Protein AF-A0A7C5SP80-F1 (afdb_monomer_lite)

InterPro domains:
  IPR005238 ComB-like [PF04029] (7-65)
  IPR036702 ComB-like superfamily [G3DSA:3.90.1560.10] (2-76)
  IPR036702 ComB-like superfamily [SSF142823] (5-65)

Foldseek 3Di:
DPDDPPPDDDDPVRVVVVVVCVVCVQCVVPQCVDPVLVVCVVVVNNVVSVVVRDDPPDQWDWDFDDDDPPDTDTDTDGDPDD

Radius of gyration: 16.48 Å; chains: 1; bounding box: 38×40×36 Å

Structure (mmCIF, N/CA/C/O backbone):
data_AF-A0A7C5SP80-F1
#
_entry.id   AF-A0A7C5SP80-F1
#
loop_
_atom_site.group_PDB
_atom_site.id
_atom_site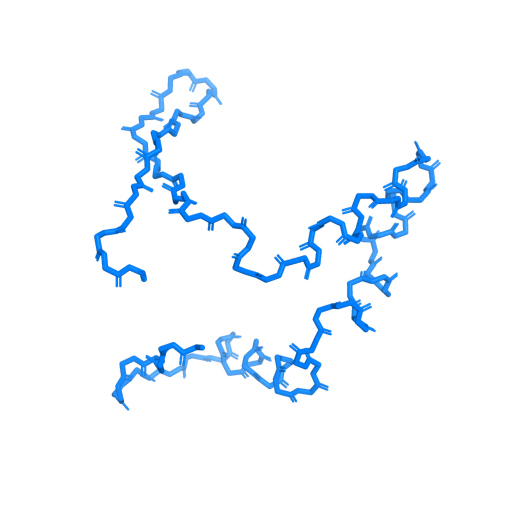.type_symbol
_atom_site.label_atom_id
_atom_site.label_alt_id
_atom_site.label_comp_id
_atom_site.label_asym_id
_atom_site.label_entity_id
_atom_site.label_seq_id
_atom_site.pdbx_PDB_ins_code
_atom_site.Cartn_x
_atom_site.Cartn_y
_atom_site.Cartn_z
_atom_site.occupancy
_atom_site.B_iso_or_equiv
_atom_site.auth_seq_id
_atom_site.auth_comp_id
_atom_site.auth_asym_id
_atom_site.auth_atom_id
_atom_site.pdbx_PDB_model_num
ATOM 1 N N . PHE A 1 1 ? 7.009 -6.119 -13.179 1.00 46.06 1 PHE A N 1
ATOM 2 C CA . PHE A 1 1 ? 8.138 -5.388 -12.572 1.00 46.06 1 PHE A CA 1
ATOM 3 C C . PHE A 1 1 ? 9.174 -5.065 -13.634 1.00 46.06 1 PHE A C 1
ATOM 5 O O . PHE A 1 1 ? 9.903 -5.955 -14.059 1.00 46.06 1 PHE A O 1
ATOM 12 N N . ARG A 1 2 ? 9.220 -3.806 -14.096 1.00 45.50 2 ARG A N 1
ATOM 13 C CA . ARG A 1 2 ? 10.427 -3.280 -14.748 1.00 45.50 2 ARG A CA 1
ATOM 14 C C . ARG A 1 2 ? 11.527 -3.427 -13.702 1.00 45.50 2 ARG A C 1
ATOM 16 O O . ARG A 1 2 ? 11.320 -2.989 -12.570 1.00 45.50 2 ARG A O 1
ATOM 23 N N . GLY A 1 3 ? 12.584 -4.163 -14.033 1.00 45.31 3 GLY A N 1
ATOM 24 C CA . GLY A 1 3 ? 13.691 -4.372 -13.111 1.00 45.31 3 GLY A CA 1
ATOM 25 C C . GLY A 1 3 ? 14.129 -3.025 -12.554 1.00 45.31 3 GLY A C 1
ATOM 26 O O . GLY A 1 3 ? 14.119 -2.029 -13.279 1.00 45.31 3 GLY A O 1
ATOM 27 N N . LEU A 1 4 ? 14.485 -3.001 -11.269 1.00 54.16 4 LEU A N 1
ATOM 28 C CA . LEU A 1 4 ? 15.404 -1.986 -10.763 1.00 54.16 4 LEU A CA 1
ATOM 29 C C . LEU A 1 4 ? 16.488 -1.793 -11.833 1.00 54.16 4 LEU A C 1
ATOM 31 O O . LEU A 1 4 ? 16.895 -2.797 -12.426 1.00 54.16 4 LEU A O 1
ATOM 35 N N . GLU A 1 5 ? 16.881 -0.546 -12.118 1.00 59.00 5 GLU A N 1
ATOM 36 C CA . GLU A 1 5 ? 17.980 -0.258 -13.052 1.00 59.00 5 GLU A CA 1
ATOM 37 C C . GLU A 1 5 ? 19.067 -1.333 -12.880 1.00 59.00 5 GLU A C 1
ATOM 39 O O . GLU A 1 5 ? 19.366 -1.656 -11.728 1.00 59.00 5 GLU A O 1
ATOM 44 N N . PRO A 1 6 ? 19.599 -1.950 -13.951 1.00 58.88 6 PRO A N 1
ATOM 45 C CA . PRO A 1 6 ? 20.470 -3.130 -13.851 1.00 58.88 6 PRO A CA 1
ATOM 46 C C . PRO A 1 6 ? 21.612 -2.993 -12.827 1.00 58.88 6 PRO A C 1
ATOM 48 O O . PRO A 1 6 ? 22.056 -3.986 -12.257 1.00 58.88 6 PRO A O 1
ATOM 51 N N . ASP A 1 7 ? 22.014 -1.750 -12.546 1.00 70.44 7 ASP A N 1
ATOM 52 C CA . ASP A 1 7 ? 23.091 -1.368 -11.634 1.00 70.44 7 ASP A CA 1
ATOM 53 C C . ASP A 1 7 ? 22.612 -0.798 -10.281 1.00 70.44 7 ASP A C 1
ATOM 55 O O . ASP A 1 7 ? 23.398 -0.236 -9.513 1.00 70.44 7 ASP A O 1
ATOM 59 N N . ALA A 1 8 ? 21.322 -0.902 -9.957 1.00 79.12 8 ALA A N 1
ATOM 60 C CA . ALA A 1 8 ? 20.760 -0.387 -8.716 1.00 79.12 8 ALA A CA 1
ATOM 61 C C . ALA A 1 8 ? 21.335 -1.150 -7.517 1.00 79.12 8 ALA A C 1
ATOM 63 O O . ALA A 1 8 ? 20.945 -2.278 -7.199 1.00 79.12 8 ALA A O 1
ATOM 64 N N . ARG A 1 9 ? 22.268 -0.512 -6.807 1.00 88.56 9 ARG A N 1
ATOM 65 C CA . ARG A 1 9 ? 22.830 -1.076 -5.584 1.00 88.56 9 ARG A CA 1
ATOM 66 C C . ARG A 1 9 ? 21.803 -0.989 -4.462 1.00 88.56 9 ARG A C 1
ATOM 68 O O . ARG A 1 9 ? 21.565 0.084 -3.916 1.00 88.56 9 ARG A O 1
ATOM 75 N N . LEU A 1 10 ? 21.244 -2.137 -4.096 1.00 90.94 10 LEU A N 1
ATOM 76 C CA . LEU A 1 10 ? 20.312 -2.233 -2.980 1.00 90.94 10 LEU A CA 1
ATOM 77 C C . LEU A 1 10 ? 21.034 -2.059 -1.643 1.00 90.94 10 LEU A C 1
ATOM 79 O O . LEU A 1 10 ? 22.015 -2.764 -1.361 1.00 90.94 10 LEU A O 1
ATOM 83 N N . ASP A 1 11 ? 20.521 -1.138 -0.833 1.00 95.00 11 ASP A N 1
ATOM 84 C CA . ASP A 1 11 ? 20.813 -1.064 0.595 1.00 95.00 11 ASP A CA 1
ATOM 85 C C . ASP A 1 11 ? 20.103 -2.196 1.361 1.00 95.00 11 ASP A C 1
ATOM 87 O O . ASP A 1 11 ? 19.355 -2.994 0.787 1.00 95.00 11 ASP A O 1
ATOM 91 N N . ASP A 1 12 ? 20.371 -2.306 2.660 1.00 96.75 12 ASP A N 1
ATOM 92 C CA . ASP A 1 12 ? 19.853 -3.401 3.485 1.00 96.75 12 ASP A CA 1
ATOM 93 C C . ASP A 1 12 ? 18.320 -3.408 3.544 1.00 96.75 12 ASP A C 1
ATOM 95 O O . ASP A 1 12 ? 17.696 -4.470 3.462 1.00 96.75 12 ASP A O 1
ATOM 99 N N . GLY A 1 13 ? 17.706 -2.223 3.622 1.00 96.06 13 GLY A N 1
ATOM 100 C CA . GLY A 1 13 ? 16.252 -2.076 3.635 1.00 96.06 13 GLY A CA 1
ATOM 101 C C . GLY A 1 13 ? 15.625 -2.558 2.329 1.00 96.06 13 GLY A C 1
ATOM 102 O O . GLY A 1 13 ? 14.665 -3.332 2.344 1.00 96.06 13 GLY A O 1
ATOM 103 N N . ALA A 1 14 ? 16.206 -2.175 1.194 1.00 95.44 14 ALA A N 1
ATOM 104 C CA . ALA A 1 14 ? 15.746 -2.598 -0.119 1.00 95.44 14 ALA A CA 1
ATOM 105 C C . ALA A 1 14 ? 15.977 -4.099 -0.366 1.00 95.44 14 ALA A C 1
ATOM 107 O O . ALA A 1 14 ? 15.127 -4.754 -0.971 1.00 95.44 14 ALA A O 1
ATOM 108 N N . ARG A 1 15 ? 17.076 -4.676 0.142 1.00 94.88 15 ARG A N 1
ATOM 109 C CA . ARG A 1 15 ? 17.327 -6.131 0.088 1.00 94.88 15 ARG A CA 1
ATOM 110 C C . ARG A 1 15 ? 16.279 -6.912 0.867 1.00 94.88 15 ARG A C 1
ATOM 112 O O . ARG A 1 15 ? 15.755 -7.898 0.354 1.00 94.88 15 ARG A O 1
ATOM 119 N N . LEU A 1 16 ? 15.954 -6.466 2.080 1.00 97.19 16 LEU A N 1
ATOM 120 C CA . LEU A 1 16 ? 14.927 -7.104 2.898 1.00 97.19 16 LEU A CA 1
ATOM 121 C C . LEU A 1 16 ? 13.548 -7.005 2.234 1.00 97.19 16 LEU A C 1
ATOM 123 O O . LEU A 1 16 ? 12.836 -8.005 2.153 1.00 97.19 16 LEU A O 1
ATOM 127 N N . ALA A 1 17 ? 13.192 -5.830 1.707 1.00 95.25 17 ALA A N 1
ATOM 128 C CA . ALA A 1 17 ? 11.936 -5.630 0.987 1.00 95.25 17 ALA A CA 1
ATOM 129 C C . ALA A 1 17 ? 11.839 -6.527 -0.259 1.00 95.25 17 ALA A C 1
ATOM 131 O O . ALA A 1 17 ? 10.798 -7.138 -0.503 1.00 95.25 17 ALA A O 1
ATOM 132 N N . GLN A 1 18 ? 12.933 -6.664 -1.017 1.00 93.88 18 GLN A N 1
ATOM 133 C CA . GLN A 1 18 ? 12.996 -7.570 -2.163 1.00 93.88 18 GLN A CA 1
ATOM 134 C C . GLN A 1 18 ? 12.842 -9.034 -1.736 1.00 93.88 18 GLN A C 1
ATOM 136 O O . GLN A 1 18 ? 12.069 -9.761 -2.355 1.00 93.88 18 GLN A O 1
ATOM 141 N N . ALA A 1 19 ? 13.534 -9.471 -0.681 1.00 95.19 19 ALA A N 1
ATOM 142 C CA . ALA A 1 19 ? 13.407 -10.834 -0.168 1.00 95.19 19 ALA A CA 1
ATOM 143 C C . ALA A 1 19 ? 11.968 -11.144 0.278 1.00 95.19 19 ALA A C 1
ATOM 145 O O . ALA A 1 19 ? 11.449 -12.217 -0.028 1.00 95.19 19 ALA A O 1
ATOM 146 N N . LEU A 1 20 ? 11.299 -10.188 0.934 1.00 95.44 20 LEU A N 1
ATOM 147 C CA . LEU A 1 20 ? 9.897 -10.317 1.329 1.00 95.44 20 LEU A CA 1
ATOM 148 C C . LEU A 1 20 ? 8.972 -10.443 0.111 1.00 95.44 20 LEU A C 1
ATOM 150 O O . LEU A 1 20 ? 8.122 -11.329 0.085 1.00 95.44 20 LEU A O 1
ATOM 154 N N . PHE A 1 21 ? 9.165 -9.606 -0.912 1.00 94.31 21 PHE A N 1
ATOM 155 C CA . PHE A 1 21 ? 8.396 -9.682 -2.156 1.00 94.31 21 PHE A CA 1
ATOM 156 C C . PHE A 1 21 ? 8.597 -11.020 -2.882 1.00 94.31 21 PHE A C 1
ATOM 158 O O . PHE A 1 21 ? 7.632 -11.625 -3.338 1.00 94.31 21 PHE A O 1
ATOM 165 N N . LEU A 1 22 ? 9.836 -11.516 -2.962 1.00 94.25 22 LEU A N 1
ATOM 166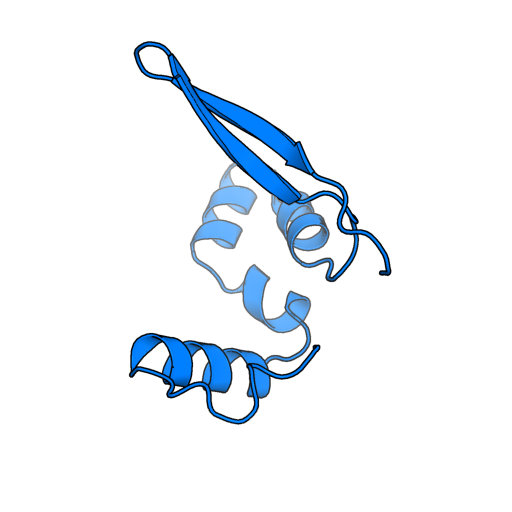 C CA . LEU A 1 22 ? 10.130 -12.804 -3.597 1.00 94.25 22 LEU A CA 1
ATOM 167 C C . LEU A 1 22 ? 9.511 -13.987 -2.837 1.00 94.25 22 LEU A C 1
ATOM 169 O O . LEU A 1 22 ? 9.123 -14.969 -3.466 1.00 94.25 22 LEU A O 1
ATOM 173 N N . ALA A 1 23 ? 9.401 -13.897 -1.509 1.00 96.06 23 ALA A N 1
ATOM 174 C CA . ALA A 1 23 ? 8.734 -14.906 -0.687 1.00 96.06 23 ALA A CA 1
ATOM 175 C C . ALA A 1 23 ? 7.197 -14.856 -0.802 1.00 96.06 23 ALA A C 1
ATOM 177 O O . ALA A 1 23 ? 6.548 -15.893 -0.674 1.00 96.06 23 ALA A O 1
ATOM 178 N N . TYR A 1 24 ? 6.624 -13.676 -1.061 1.00 95.69 24 TYR A N 1
ATOM 179 C CA . TYR A 1 24 ? 5.177 -13.447 -1.152 1.00 95.69 24 TYR A CA 1
ATOM 180 C C . TYR A 1 24 ? 4.825 -12.595 -2.385 1.00 95.69 24 TYR A C 1
ATOM 182 O O . TYR A 1 24 ? 4.485 -11.416 -2.249 1.00 95.69 24 TYR A O 1
ATOM 190 N N . PRO A 1 25 ? 4.903 -13.167 -3.602 1.00 91.75 25 PRO A N 1
ATOM 191 C CA . PRO A 1 25 ? 4.692 -12.412 -4.837 1.00 91.75 25 PRO A CA 1
ATOM 192 C C . PRO A 1 25 ? 3.241 -11.946 -5.030 1.00 91.75 25 PRO A C 1
ATOM 194 O O . PRO A 1 25 ? 3.017 -10.956 -5.724 1.00 91.75 25 PRO A O 1
ATOM 197 N N . ASP A 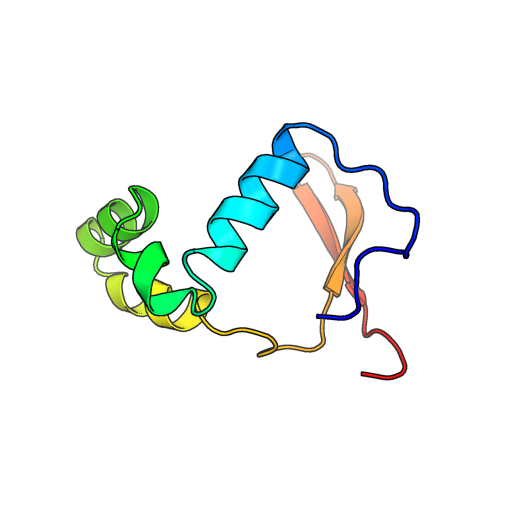1 26 ? 2.262 -12.628 -4.421 1.00 94.38 26 ASP A N 1
ATOM 198 C CA . ASP A 1 26 ? 0.881 -12.143 -4.315 1.00 94.38 26 ASP A CA 1
ATOM 199 C C . ASP A 1 26 ? 0.677 -11.446 -2.957 1.00 94.38 26 ASP A C 1
ATOM 201 O O . ASP A 1 26 ? 0.686 -12.115 -1.918 1.00 94.38 26 ASP A O 1
ATOM 205 N N . PRO A 1 27 ? 0.442 -10.119 -2.919 1.00 94.19 27 PRO A N 1
ATOM 206 C CA . PRO A 1 27 ? 0.223 -9.397 -1.668 1.00 94.19 27 PRO A CA 1
ATOM 207 C C . PRO A 1 27 ? -0.955 -9.933 -0.848 1.00 94.19 27 PRO A C 1
ATOM 209 O O . PRO A 1 27 ? -0.951 -9.797 0.379 1.00 94.19 27 PRO A O 1
ATOM 212 N N . ARG A 1 28 ? -1.943 -10.577 -1.487 1.00 95.25 28 ARG A N 1
ATOM 213 C CA . ARG A 1 28 ? -3.119 -11.134 -0.798 1.00 95.25 28 ARG A CA 1
ATOM 214 C C . ARG A 1 28 ? -2.762 -12.215 0.215 1.00 95.25 28 ARG A C 1
ATOM 216 O O . ARG A 1 28 ? -3.478 -12.372 1.196 1.00 95.25 28 ARG A O 1
ATOM 223 N N . SER A 1 29 ? -1.649 -12.929 0.031 1.00 93.00 29 SER A N 1
ATOM 224 C CA . SER A 1 29 ? -1.225 -13.950 0.996 1.00 93.00 29 SER A CA 1
ATOM 225 C C . SER A 1 29 ? -0.571 -13.373 2.255 1.00 93.00 29 SER A C 1
ATOM 227 O O . SER A 1 29 ? -0.453 -14.085 3.247 1.00 93.00 29 SER A O 1
ATOM 229 N N . LEU A 1 30 ? -0.123 -12.112 2.218 1.00 95.94 30 LEU A N 1
ATOM 230 C CA . LEU A 1 30 ? 0.676 -11.503 3.288 1.00 95.94 30 LEU A CA 1
ATOM 231 C C . LEU A 1 30 ? -0.033 -10.333 3.979 1.00 95.94 30 LEU A C 1
AT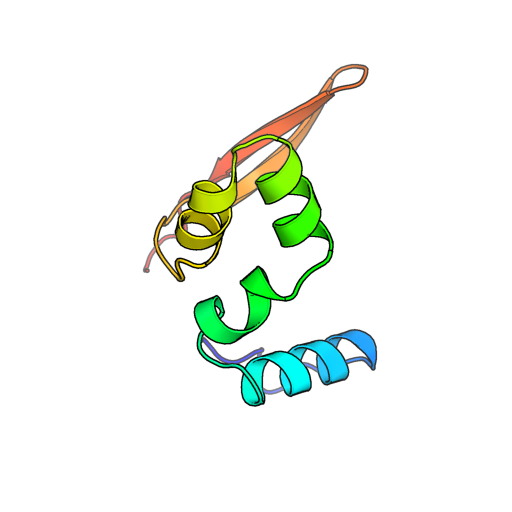OM 233 O O . LEU A 1 30 ? 0.021 -10.217 5.200 1.00 95.94 30 LEU A O 1
ATOM 237 N N . LEU A 1 31 ? -0.710 -9.453 3.236 1.00 97.00 31 LEU A N 1
ATOM 238 C CA . LEU A 1 31 ? -1.343 -8.266 3.823 1.00 97.00 31 LEU A CA 1
ATOM 239 C C . LEU A 1 31 ? -2.344 -8.582 4.955 1.00 97.00 31 LEU A C 1
ATOM 241 O O . LEU A 1 31 ? -2.310 -7.857 5.958 1.00 97.00 31 LEU A O 1
ATOM 245 N N . PRO A 1 32 ? -3.165 -9.654 4.886 1.00 97.44 32 PRO A N 1
ATOM 246 C CA . PRO A 1 32 ? -4.080 -10.011 5.971 1.00 97.44 32 PRO A CA 1
ATOM 247 C C . PRO A 1 32 ? -3.399 -10.363 7.300 1.00 97.44 32 PRO A C 1
ATOM 249 O O . PRO A 1 32 ? -4.029 -10.236 8.347 1.00 97.44 32 PRO A O 1
ATOM 252 N N . SER A 1 33 ? -2.123 -10.773 7.297 1.00 96.44 33 SER A N 1
ATOM 253 C CA . SER A 1 33 ? -1.390 -11.098 8.529 1.00 96.44 33 SER A CA 1
ATOM 254 C C . SER A 1 33 ? -0.766 -9.872 9.210 1.00 96.44 33 SER A C 1
ATOM 256 O O . SER A 1 33 ? -0.069 -10.011 10.215 1.00 96.44 33 SER A O 1
ATOM 258 N N . SER A 1 34 ? -0.956 -8.670 8.659 1.00 97.94 34 SER A N 1
ATOM 259 C CA . SER A 1 34 ? -0.380 -7.439 9.204 1.00 97.94 34 SER A CA 1
ATOM 260 C C . SER A 1 34 ? -1.174 -6.887 10.393 1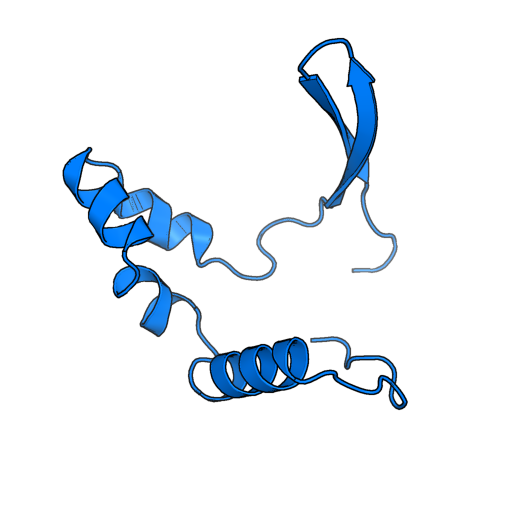.00 97.94 34 SER A C 1
ATOM 262 O O . SER A 1 34 ? -2.395 -7.025 10.482 1.00 97.94 34 SER A O 1
ATOM 264 N N . ALA A 1 35 ? -0.492 -6.158 11.282 1.00 98.50 35 ALA A N 1
ATOM 265 C CA . ALA A 1 35 ? -1.158 -5.426 12.361 1.00 98.50 35 ALA A CA 1
ATOM 266 C C . ALA A 1 35 ? -2.165 -4.384 11.829 1.00 98.50 35 ALA A C 1
ATOM 268 O O . ALA A 1 35 ? -3.193 -4.143 12.456 1.00 98.50 35 ALA A O 1
ATOM 269 N N . ALA A 1 36 ? -1.903 -3.801 10.652 1.00 98.38 36 ALA A N 1
ATOM 270 C CA . ALA A 1 36 ? -2.816 -2.865 10.000 1.00 98.38 36 ALA A CA 1
ATOM 271 C C . ALA A 1 36 ? -4.121 -3.546 9.554 1.00 98.38 36 ALA A C 1
ATOM 273 O O . ALA A 1 36 ? -5.198 -3.006 9.793 1.00 98.38 36 ALA A O 1
ATOM 274 N N . ALA A 1 37 ? -4.045 -4.751 8.975 1.00 98.44 37 ALA A N 1
ATOM 275 C CA . ALA A 1 37 ? -5.232 -5.531 8.624 1.00 98.44 37 ALA A CA 1
ATOM 276 C C . ALA A 1 37 ? -6.059 -5.896 9.866 1.00 98.44 37 ALA A C 1
ATOM 278 O O . ALA A 1 37 ? -7.283 -5.755 9.854 1.00 98.44 37 ALA A O 1
ATOM 279 N N . ALA A 1 38 ? -5.398 -6.277 10.965 1.00 98.50 38 ALA A N 1
ATOM 280 C CA . ALA A 1 38 ? -6.072 -6.524 12.239 1.00 98.50 38 ALA A CA 1
ATOM 281 C C . ALA A 1 38 ? -6.791 -5.268 12.766 1.00 98.50 38 ALA A C 1
ATOM 283 O O . ALA A 1 38 ? -7.936 -5.356 13.206 1.00 98.50 38 ALA A O 1
ATOM 284 N N . ALA A 1 39 ? -6.158 -4.094 12.678 1.00 98.62 39 ALA A N 1
ATOM 285 C CA . ALA A 1 39 ? -6.769 -2.829 13.084 1.00 98.62 39 ALA A CA 1
ATOM 286 C C . ALA A 1 39 ? -7.981 -2.452 12.212 1.00 98.62 39 ALA A C 1
ATOM 288 O O . ALA A 1 39 ? -9.017 -2.061 12.746 1.00 98.62 39 ALA A O 1
ATOM 289 N N . LEU A 1 40 ? -7.895 -2.624 10.886 1.00 98.69 40 LEU A N 1
ATOM 290 C CA . LEU A 1 40 ? -9.023 -2.395 9.973 1.00 98.69 40 LEU A CA 1
ATOM 291 C C . LEU A 1 40 ? -10.198 -3.330 10.282 1.00 98.69 40 LEU A C 1
ATOM 293 O O . LEU A 1 40 ? -11.350 -2.895 10.307 1.00 98.69 40 LEU A O 1
ATOM 297 N N . ALA A 1 41 ? -9.920 -4.601 10.576 1.00 98.31 41 ALA A N 1
ATOM 298 C CA . ALA A 1 41 ? -10.953 -5.566 10.936 1.00 98.31 41 ALA A CA 1
ATOM 299 C C . ALA A 1 41 ? -11.710 -5.166 12.214 1.00 98.31 41 ALA A C 1
ATOM 301 O O . ALA A 1 41 ? -12.933 -5.296 12.259 1.00 98.31 41 ALA A O 1
ATOM 302 N N . GLN A 1 42 ? -11.017 -4.614 13.218 1.00 98.56 42 GLN A N 1
ATOM 303 C CA . GLN A 1 42 ? -11.634 -4.158 14.474 1.00 98.56 42 GLN A CA 1
ATOM 304 C C . GLN A 1 42 ? -12.654 -3.029 14.282 1.00 98.56 42 GLN A C 1
ATOM 306 O O . GLN A 1 42 ? -13.553 -2.877 15.107 1.00 98.56 42 GLN A O 1
ATOM 311 N N . VAL A 1 43 ? -12.540 -2.258 13.199 1.00 98.50 43 VAL A N 1
ATOM 312 C CA . VAL A 1 43 ? -13.450 -1.147 12.876 1.00 98.50 43 VAL A CA 1
ATOM 313 C C . VAL A 1 43 ? -14.392 -1.467 11.709 1.00 98.50 43 VAL A C 1
ATOM 315 O O . VAL A 1 43 ? -15.026 -0.569 11.164 1.00 98.50 43 VAL A O 1
ATOM 318 N N . GLY A 1 44 ? -14.504 -2.743 11.318 1.00 98.25 44 GLY A N 1
ATOM 319 C CA . GLY A 1 44 ? -15.417 -3.187 10.258 1.00 98.25 44 GLY A CA 1
ATOM 320 C C . GLY A 1 44 ? -14.940 -2.905 8.827 1.00 98.25 44 GLY A C 1
ATOM 321 O O . GLY A 1 44 ? -15.732 -3.023 7.897 1.00 98.25 44 GLY A O 1
ATOM 322 N N . LEU A 1 45 ? -13.658 -2.579 8.631 1.00 98.56 45 LEU A N 1
ATOM 323 C CA . LEU A 1 45 ? -13.050 -2.244 7.333 1.00 98.56 45 LEU A CA 1
ATOM 324 C C . LEU A 1 45 ? -12.187 -3.382 6.758 1.00 98.56 45 LEU A C 1
ATOM 326 O O . LEU A 1 45 ? -11.274 -3.154 5.971 1.00 98.56 45 LEU A O 1
ATOM 330 N N . ALA A 1 46 ? -12.456 -4.635 7.136 1.00 97.81 46 ALA A N 1
ATOM 331 C CA . ALA A 1 46 ? -11.661 -5.783 6.684 1.00 97.81 46 ALA A CA 1
ATOM 332 C C . ALA A 1 46 ? -11.612 -5.925 5.147 1.00 97.81 46 ALA A C 1
ATOM 334 O O . ALA A 1 46 ? -10.596 -6.344 4.597 1.00 97.81 46 ALA A O 1
ATOM 335 N N . ALA A 1 47 ? -12.686 -5.539 4.449 1.00 97.50 47 ALA A N 1
ATOM 336 C CA . ALA A 1 47 ? -12.771 -5.603 2.989 1.00 97.50 47 ALA A CA 1
ATOM 337 C C . ALA A 1 47 ? -11.763 -4.682 2.272 1.00 97.50 47 ALA A C 1
ATOM 339 O O . ALA A 1 47 ? -11.393 -4.958 1.129 1.00 97.50 47 ALA A O 1
ATOM 340 N N . ASP A 1 48 ? -11.275 -3.630 2.938 1.00 98.38 48 ASP A N 1
ATOM 341 C CA . ASP A 1 48 ? -10.323 -2.687 2.343 1.00 98.38 48 ASP A CA 1
ATOM 342 C C . ASP A 1 48 ? -8.956 -3.337 2.096 1.00 98.38 48 ASP A C 1
ATOM 344 O O . ASP A 1 48 ? -8.244 -2.948 1.171 1.00 98.38 48 ASP A O 1
ATOM 348 N N . VAL A 1 49 ? -8.601 -4.382 2.855 1.00 98.12 49 VAL A N 1
ATOM 349 C CA . VAL A 1 49 ? -7.339 -5.119 2.674 1.00 98.12 49 VAL A CA 1
ATOM 350 C C . VAL A 1 49 ? -7.272 -5.761 1.284 1.00 98.12 49 VAL A C 1
ATOM 352 O O . VAL A 1 49 ? -6.242 -5.674 0.617 1.00 98.12 49 VAL A O 1
ATOM 355 N N . GLU A 1 50 ? -8.383 -6.324 0.799 1.00 96.12 50 GLU A N 1
ATOM 356 C CA . GLU A 1 50 ? -8.474 -6.926 -0.540 1.00 96.12 50 GLU A CA 1
ATOM 357 C C . GLU A 1 50 ? -8.372 -5.887 -1.662 1.00 96.12 50 GLU A C 1
ATOM 359 O O . GLU A 1 50 ? -7.839 -6.164 -2.740 1.00 96.12 50 GLU A O 1
ATOM 364 N N . VAL A 1 51 ? -8.876 -4.673 -1.426 1.00 97.00 51 VAL A N 1
ATOM 365 C CA . VAL A 1 51 ? -8.739 -3.558 -2.374 1.00 97.00 51 VAL A CA 1
ATOM 366 C C . VAL A 1 51 ? -7.285 -3.088 -2.421 1.00 97.00 51 VAL A C 1
ATOM 368 O O . VAL A 1 51 ? -6.731 -2.944 -3.511 1.00 97.00 51 VAL A O 1
ATOM 371 N N . CYS A 1 52 ? -6.652 -2.923 -1.258 1.00 97.06 52 CYS A N 1
ATOM 372 C CA . CYS A 1 52 ? -5.251 -2.518 -1.122 1.00 97.06 52 CYS A CA 1
ATOM 373 C C . CYS A 1 52 ? -4.257 -3.550 -1.679 1.00 97.06 52 CYS A C 1
ATOM 375 O O . CYS A 1 52 ? -3.157 -3.178 -2.079 1.00 97.06 52 CYS A O 1
ATOM 377 N N . ALA A 1 53 ? -4.628 -4.831 -1.738 1.00 96.69 53 ALA A N 1
ATOM 378 C CA . ALA A 1 53 ? -3.778 -5.894 -2.273 1.00 96.69 53 ALA A CA 1
ATOM 379 C C . ALA A 1 53 ? -3.692 -5.923 -3.811 1.00 96.69 53 ALA A C 1
ATOM 381 O O . ALA A 1 53 ? -2.925 -6.707 -4.373 1.00 96.69 53 ALA A O 1
ATOM 382 N N . ARG A 1 54 ? -4.490 -5.113 -4.521 1.00 95.12 54 ARG A N 1
ATOM 383 C CA . ARG A 1 54 ? -4.518 -5.113 -5.989 1.00 95.12 54 ARG A CA 1
ATOM 384 C C . ARG A 1 54 ? -3.263 -4.450 -6.557 1.00 95.12 54 ARG A C 1
ATOM 386 O O . ARG A 1 54 ? -3.018 -3.267 -6.343 1.00 95.12 54 ARG A O 1
ATOM 393 N N . THR A 1 55 ? -2.510 -5.202 -7.348 1.00 92.69 55 THR A N 1
ATOM 394 C CA . THR A 1 55 ? -1.350 -4.715 -8.102 1.00 92.69 55 THR A CA 1
ATOM 395 C C . THR A 1 55 ? -1.787 -4.106 -9.433 1.00 92.69 55 THR A C 1
ATOM 397 O O . THR A 1 55 ? -2.686 -4.644 -10.078 1.00 92.69 55 THR A O 1
ATOM 400 N N . ASP A 1 56 ? -1.155 -3.004 -9.847 1.00 91.50 56 ASP A N 1
ATOM 401 C CA . ASP A 1 56 ? -1.386 -2.330 -11.138 1.00 91.50 56 ASP A CA 1
ATOM 402 C C . ASP A 1 56 ? -2.860 -1.959 -11.424 1.00 91.50 56 ASP A C 1
ATOM 404 O O . ASP A 1 56 ? -3.292 -1.866 -12.570 1.00 91.50 56 ASP A O 1
ATOM 408 N N . ALA A 1 57 ? -3.661 -1.723 -10.378 1.00 93.25 57 ALA A N 1
ATOM 409 C CA . ALA A 1 57 ? -5.088 -1.412 -10.514 1.00 93.25 57 ALA A CA 1
ATOM 410 C C . ALA A 1 57 ? -5.372 0.001 -11.054 1.00 93.25 57 ALA A C 1
ATOM 412 O O . ALA A 1 57 ? -6.463 0.263 -11.559 1.00 93.25 57 ALA A O 1
ATOM 413 N N . LEU A 1 58 ? -4.417 0.922 -10.906 1.00 92.75 58 LEU A N 1
ATOM 414 C CA . LEU A 1 58 ? -4.529 2.319 -11.306 1.00 92.75 58 LEU A CA 1
ATOM 415 C C . LEU A 1 58 ? -3.230 2.768 -11.979 1.00 92.75 58 LEU A C 1
ATOM 417 O O . LEU A 1 58 ? -2.144 2.381 -11.563 1.00 92.75 58 LEU A O 1
ATOM 421 N N . VAL A 1 59 ? -3.349 3.650 -12.973 1.00 93.06 59 VAL A N 1
ATOM 422 C CA . VAL A 1 59 ? -2.211 4.234 -13.713 1.00 93.06 59 VAL A CA 1
ATOM 423 C C . VAL A 1 59 ? -1.829 5.640 -13.226 1.00 93.06 59 VAL A C 1
ATOM 425 O O . VAL A 1 59 ? -1.045 6.333 -13.869 1.00 93.06 59 VAL A O 1
ATOM 428 N N . VAL A 1 60 ? -2.415 6.101 -12.117 1.00 95.00 60 VAL A N 1
ATOM 429 C CA . VAL A 1 60 ? -2.154 7.429 -11.544 1.00 95.00 60 VAL A CA 1
ATOM 430 C C . VAL A 1 60 ? -1.074 7.352 -10.467 1.00 95.00 60 VAL A C 1
ATOM 432 O O . VAL A 1 60 ? -1.128 6.505 -9.580 1.00 95.00 60 VAL A O 1
ATOM 435 N N . VAL A 1 61 ? -0.121 8.281 -10.516 1.00 95.44 61 VAL A N 1
ATOM 436 C CA . VAL A 1 61 ? 0.924 8.474 -9.506 1.00 95.44 61 VAL A CA 1
ATOM 437 C C . VAL A 1 61 ? 0.719 9.846 -8.854 1.00 95.44 61 VAL A C 1
ATOM 439 O O . VAL A 1 61 ? 0.898 10.870 -9.518 1.00 95.44 61 VAL A O 1
ATOM 442 N N . PRO A 1 62 ? 0.306 9.915 -7.576 1.00 96.50 62 PRO A N 1
ATOM 443 C CA . PRO A 1 62 ? 0.225 11.179 -6.851 1.00 96.50 62 PRO A CA 1
ATOM 444 C C . PRO A 1 62 ? 1.625 11.743 -6.567 1.00 96.50 62 PRO A C 1
ATOM 446 O O . PRO A 1 62 ? 2.408 11.141 -5.835 1.00 96.50 62 PRO A O 1
ATOM 449 N N . GLU A 1 63 ? 1.933 12.924 -7.100 1.00 96.88 63 GLU A N 1
ATOM 450 C CA . GLU A 1 63 ? 3.185 13.636 -6.819 1.00 96.88 63 GLU A CA 1
ATOM 451 C C . GLU A 1 63 ? 2.959 14.760 -5.808 1.00 96.88 63 GLU A C 1
ATOM 453 O O . GLU A 1 63 ? 2.032 15.561 -5.964 1.00 96.88 63 GLU A O 1
ATOM 458 N N . LEU A 1 64 ? 3.827 14.861 -4.795 1.00 97.38 64 LEU A N 1
ATOM 459 C CA . LEU A 1 64 ? 3.823 15.989 -3.862 1.00 97.38 64 LEU A CA 1
ATOM 460 C C . LEU A 1 64 ? 4.126 17.289 -4.621 1.00 97.38 64 LEU A C 1
ATOM 462 O O . LEU A 1 64 ? 5.225 17.471 -5.137 1.00 97.38 64 LEU A O 1
ATOM 466 N N . ALA A 1 65 ? 3.152 18.196 -4.664 1.00 97.38 65 ALA A N 1
ATOM 467 C CA . ALA A 1 65 ? 3.232 19.445 -5.415 1.00 97.38 65 ALA A CA 1
ATOM 468 C C . ALA A 1 65 ? 3.504 20.659 -4.519 1.00 97.38 65 ALA A C 1
ATOM 470 O O . ALA A 1 65 ? 4.203 21.582 -4.933 1.00 97.38 65 ALA A O 1
ATOM 471 N N . ALA A 1 66 ? 2.931 20.685 -3.313 1.00 97.62 66 ALA A N 1
ATOM 472 C CA . ALA A 1 66 ? 3.086 21.804 -2.388 1.00 97.62 66 ALA A CA 1
ATOM 473 C C . ALA A 1 66 ? 2.813 21.406 -0.930 1.00 97.62 66 ALA A C 1
ATOM 475 O O . ALA A 1 66 ? 2.218 20.365 -0.646 1.00 97.62 66 ALA A O 1
ATOM 476 N N . ARG A 1 67 ? 3.222 22.283 -0.008 1.00 98.00 67 ARG A N 1
ATOM 477 C CA . ARG A 1 67 ? 2.804 22.283 1.400 1.00 98.00 67 ARG A CA 1
ATOM 478 C C . ARG A 1 67 ? 1.929 23.510 1.636 1.00 98.00 67 ARG A C 1
ATOM 480 O O . ARG A 1 67 ? 2.330 24.609 1.262 1.00 98.00 67 ARG A O 1
ATOM 487 N N . GLU A 1 68 ? 0.764 23.327 2.242 1.00 96.19 68 GLU A N 1
ATOM 488 C CA . GLU A 1 68 ? -0.226 24.389 2.464 1.00 96.19 68 GLU A CA 1
ATOM 489 C C . GLU A 1 68 ? -0.669 24.363 3.928 1.00 96.19 68 GLU A C 1
ATOM 491 O O . GLU A 1 68 ? -1.521 23.573 4.334 1.00 96.19 68 GLU A O 1
ATOM 496 N N . GLY A 1 69 ? -0.023 25.188 4.756 1.00 95.56 69 GLY A N 1
ATOM 497 C CA . GLY A 1 69 ? -0.179 25.112 6.208 1.00 95.56 6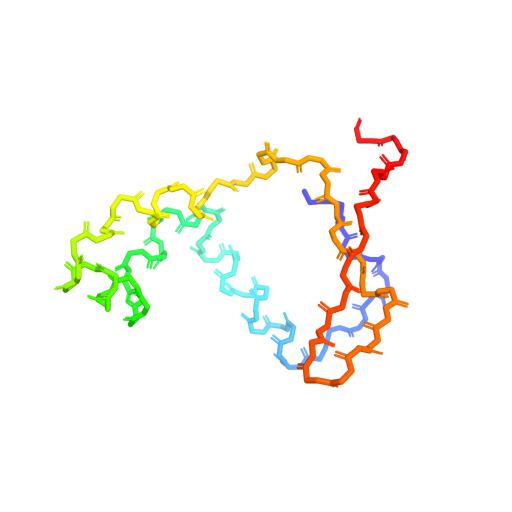9 GLY A CA 1
ATOM 498 C C . GLY A 1 69 ? 0.226 23.729 6.731 1.00 95.56 69 GLY A C 1
ATOM 499 O O . GLY A 1 69 ? 1.372 23.314 6.562 1.00 95.56 69 GLY A O 1
ATOM 500 N N . ALA A 1 70 ? -0.722 23.013 7.347 1.00 96.56 70 ALA A N 1
ATOM 501 C CA . ALA A 1 70 ? -0.531 21.642 7.833 1.00 96.56 70 ALA A CA 1
ATOM 502 C C . ALA A 1 70 ? -0.751 20.557 6.755 1.00 96.56 70 ALA A C 1
ATOM 504 O O . ALA A 1 70 ? -0.496 19.381 7.014 1.00 96.56 70 ALA A O 1
ATOM 505 N N . ALA A 1 71 ? -1.229 20.922 5.560 1.00 97.25 71 ALA A N 1
ATOM 506 C CA . ALA A 1 71 ? -1.557 19.976 4.499 1.00 97.25 71 ALA A CA 1
ATOM 507 C C . ALA A 1 71 ? -0.388 19.741 3.528 1.00 97.25 71 ALA A C 1
ATOM 509 O O . ALA A 1 71 ? 0.423 20.629 3.250 1.00 97.25 71 ALA A O 1
ATOM 510 N N . LEU A 1 72 ? -0.351 18.536 2.955 1.00 98.19 72 LEU A N 1
ATOM 511 C CA . LEU A 1 72 ? 0.444 18.205 1.775 1.00 98.19 72 LEU A CA 1
ATOM 512 C C . LEU A 1 72 ? -0.493 18.132 0.569 1.00 98.19 72 LEU A C 1
ATOM 514 O O . LEU A 1 72 ? -1.431 17.335 0.566 1.00 98.19 72 LEU A O 1
ATOM 518 N N . ARG A 1 73 ? -0.246 18.950 -0.457 1.00 97.62 73 ARG A N 1
ATOM 519 C CA . ARG A 1 73 ? -1.020 18.925 -1.701 1.00 97.62 73 ARG A CA 1
ATOM 520 C C . ARG A 1 73 ? -0.337 18.026 -2.720 1.00 97.62 73 ARG A C 1
ATOM 522 O O . ARG A 1 73 ? 0.816 18.261 -3.083 1.00 97.62 73 ARG A O 1
ATOM 529 N N . PHE A 1 74 ? -1.081 17.048 -3.226 1.00 97.81 74 PHE A N 1
ATOM 530 C CA . PHE A 1 74 ? -0.645 16.142 -4.285 1.00 97.81 74 PHE A CA 1
ATOM 531 C C . PHE A 1 74 ? -1.360 16.465 -5.598 1.00 97.81 74 PHE A C 1
ATOM 533 O O . PHE A 1 74 ? -2.529 16.854 -5.594 1.00 97.81 74 PHE A O 1
ATOM 540 N N . ARG A 1 75 ? -0.664 16.305 -6.726 1.00 97.25 75 ARG A N 1
ATOM 541 C CA . ARG A 1 75 ? -1.252 16.395 -8.072 1.00 97.25 75 ARG A CA 1
ATOM 542 C C . ARG A 1 75 ? -1.216 15.019 -8.746 1.00 97.25 75 ARG A C 1
ATOM 544 O O . ARG A 1 75 ? -0.253 14.284 -8.529 1.00 97.25 75 ARG A O 1
ATOM 551 N N . PRO A 1 76 ? -2.217 14.662 -9.567 1.00 96.69 76 PRO A N 1
ATOM 552 C CA . PRO A 1 76 ? -2.177 13.414 -10.315 1.00 96.69 76 PRO A CA 1
ATOM 553 C C . PRO A 1 76 ? -1.181 13.521 -11.473 1.00 96.69 76 PRO A C 1
ATOM 555 O O . PRO A 1 76 ? -1.223 14.479 -12.250 1.00 96.69 76 PRO A O 1
ATOM 558 N N . VAL A 1 77 ? -0.319 12.518 -11.615 1.00 96.06 77 VAL A N 1
ATOM 559 C CA . VAL A 1 77 ? 0.533 12.325 -12.791 1.00 96.06 77 VAL A CA 1
ATOM 560 C C . VAL A 1 77 ? 0.209 10.984 -13.429 1.00 96.06 77 VAL A C 1
ATOM 562 O O . VAL A 1 77 ? 0.043 9.982 -12.744 1.00 96.06 77 VAL A O 1
ATOM 565 N N . TYR A 1 78 ? 0.098 10.980 -14.755 1.00 92.50 78 TYR A N 1
ATOM 566 C CA . TYR A 1 78 ? -0.171 9.792 -15.558 1.00 92.50 78 TYR A CA 1
ATOM 567 C C . TYR A 1 78 ? 1.088 9.483 -16.376 1.00 92.50 78 TYR A C 1
ATOM 569 O O . TYR A 1 78 ? 1.373 10.211 -17.336 1.00 92.50 78 TYR A O 1
ATOM 577 N N . PRO A 1 79 ? 1.888 8.475 -15.987 1.00 84.31 79 PRO A N 1
ATOM 578 C CA . PRO A 1 79 ? 3.095 8.108 -16.715 1.00 84.31 79 PRO A CA 1
ATOM 579 C C . PRO A 1 79 ? 2.753 7.742 -18.163 1.00 84.31 79 PRO A C 1
ATOM 581 O O . PRO A 1 79 ? 1.831 6.971 -18.423 1.00 84.31 79 PRO A O 1
ATOM 584 N N . LYS A 1 80 ? 3.483 8.304 -19.130 1.00 74.56 80 LYS A N 1
ATOM 585 C CA . LYS A 1 80 ? 3.306 7.954 -20.545 1.00 74.56 80 LYS A CA 1
ATOM 586 C C . LYS A 1 80 ? 3.944 6.586 -20.812 1.00 74.56 80 LYS A C 1
ATOM 588 O O . LYS A 1 80 ? 5.129 6.419 -20.540 1.00 74.56 80 LYS A O 1
ATOM 593 N N . GLY A 1 81 ? 3.186 5.663 -21.407 1.00 61.41 81 GLY A N 1
ATOM 594 C CA . GLY A 1 81 ? 3.700 4.379 -21.906 1.00 61.41 81 GLY A CA 1
ATOM 595 C C . GLY A 1 81 ? 3.640 3.209 -20.921 1.00 61.41 81 GLY A C 1
ATOM 596 O O . GLY A 1 81 ? 4.581 2.418 -20.892 1.00 61.41 81 GLY A O 1
ATOM 597 N N . VAL A 1 82 ? 2.570 3.124 -20.121 1.00 51.56 82 VAL A N 1
ATOM 598 C CA . VAL A 1 82 ? 2.184 1.877 -19.433 1.00 51.56 82 VAL A CA 1
ATOM 599 C C . VAL A 1 82 ? 1.624 0.891 -20.452 1.00 51.56 82 VAL A C 1
ATOM 601 O O . VAL A 1 82 ? 0.820 1.349 -21.297 1.00 51.56 82 VAL A O 1
#

Organism: NCBI:txid187137

pLDDT: mean 90.91, std 13.53, range [45.31, 98.69]

Secondary structure (DSSP, 8-state):
---S-TT----HHHHHHHHHHHH-SSGGGTGGGSHHHHHHHHTT-THHHHHHT-TT----EEEEEEEETTEEEEEEE--TT-

Sequence (82 aa):
FRGLEPDARLDDGARLAQALFLAYPDPRSLLPSSAAAAALAQVGLAADVEVCARTDALVVVPELAAREGAALRFRPVYPKGV